Protein AF-A0A7C1UP49-F1 (afdb_monomer)

Secondary structure (DSSP, 8-st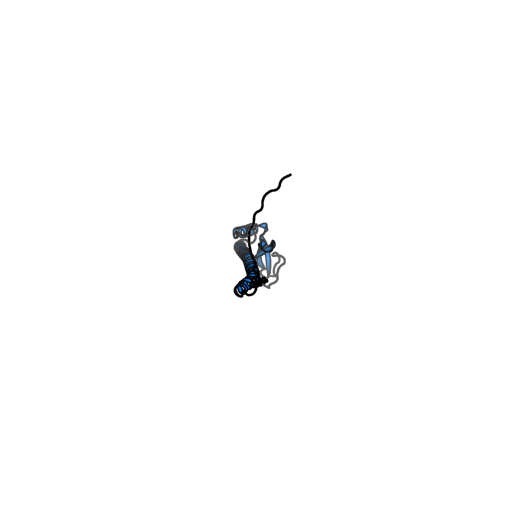ate):
---------------------PPPP--SSS-SS--GGGHHHHHHHHHHHHHHHHHHHHHHHHHHHHHHHHHHHHHHHHHHHHHH-SS-HHHHHHHHHHT--S---GGGEEEEEEEEETTSPEESSTTS-BTTBPEEEEEEEEEEEEEE-TTT--EEEEEEEEEEE--

Sequence (167 aa):
MSEFIKMRKHANTPRARGMNAMPAPLKGLFGWFSCKRGAAAIEFAIITPVMLAALAGIGDYGVTVYEKMELTSAARSGAQIALDDYTNTATIKQTVVEATNAGISTGDVTTTIFCECDDGTSLSSCSNSCGGANVKYYMTITASKVHNLIFLGTPMTLTGSTTVRVR

Structure (mmCIF, N/CA/C/O backbone):
data_AF-A0A7C1UP49-F1
#
_entry.id   AF-A0A7C1UP49-F1
#
loop_
_atom_site.group_PDB
_atom_site.id
_atom_site.type_symbol
_atom_site.label_atom_id
_atom_site.label_alt_id
_atom_site.label_comp_id
_atom_site.label_asym_id
_atom_site.label_entity_id
_atom_site.label_seq_id
_atom_site.pdbx_PDB_ins_code
_atom_site.Cartn_x
_atom_site.Cartn_y
_atom_site.Cartn_z
_atom_site.occupancy
_atom_site.B_iso_or_equiv
_atom_site.auth_seq_id
_atom_site.auth_comp_id
_atom_site.auth_asym_id
_atom_site.auth_atom_id
_atom_site.pdbx_PDB_model_num
ATOM 1 N N . MET A 1 1 ? -45.643 51.341 108.115 1.00 41.59 1 MET A N 1
ATOM 2 C CA . MET A 1 1 ? -46.549 52.319 107.483 1.00 41.59 1 MET A CA 1
ATOM 3 C C . MET A 1 1 ? -47.251 51.599 106.340 1.00 41.59 1 MET A C 1
ATOM 5 O O . MET A 1 1 ? -46.541 51.090 105.488 1.00 41.59 1 MET A O 1
ATOM 9 N N . SER A 1 2 ? -48.586 51.478 106.438 1.00 40.84 2 SER A N 1
ATOM 10 C CA . SER A 1 2 ? -49.585 51.114 105.399 1.00 40.84 2 SER A CA 1
ATOM 11 C C . SER A 1 2 ? -49.331 49.846 104.555 1.00 40.84 2 SER A C 1
ATOM 13 O O . SER A 1 2 ? -48.445 49.840 103.711 1.00 40.84 2 SER A O 1
ATOM 15 N N . GLU A 1 3 ? -50.003 48.708 104.787 1.00 45.62 3 GLU A N 1
ATOM 16 C CA . GLU A 1 3 ? -51.373 48.368 104.315 1.00 45.62 3 GLU A CA 1
ATOM 17 C C . GLU A 1 3 ? -51.649 48.828 102.872 1.00 45.62 3 GLU A C 1
ATOM 19 O O . GLU A 1 3 ? -51.698 50.032 102.641 1.00 45.62 3 GLU A O 1
ATOM 24 N N . PHE A 1 4 ? -51.874 47.900 101.925 1.00 51.03 4 PHE A N 1
ATOM 25 C CA . PHE A 1 4 ? -53.195 47.685 101.303 1.00 51.03 4 PHE A CA 1
ATOM 26 C C . PHE A 1 4 ? -53.179 46.708 100.100 1.00 51.03 4 PHE A C 1
ATOM 28 O O . PHE A 1 4 ? -52.248 46.673 99.305 1.00 51.03 4 PHE A O 1
ATOM 35 N N . ILE A 1 5 ? -54.324 46.029 99.938 1.00 59.16 5 ILE A N 1
ATOM 36 C CA . ILE A 1 5 ? -54.904 45.425 98.713 1.00 59.16 5 ILE A CA 1
ATOM 37 C C . ILE A 1 5 ? -54.873 43.886 98.587 1.00 59.16 5 ILE A C 1
ATOM 39 O O . ILE A 1 5 ? -54.084 43.239 97.908 1.00 59.16 5 ILE A O 1
ATOM 43 N N . LYS A 1 6 ? -55.914 43.348 99.225 1.00 54.97 6 LYS A N 1
ATOM 44 C CA . LYS A 1 6 ? -56.776 42.198 98.910 1.00 54.97 6 LYS A CA 1
ATOM 45 C C . LYS A 1 6 ? -57.186 42.107 97.426 1.00 54.97 6 LYS A C 1
ATOM 47 O O . LYS A 1 6 ? -57.614 43.117 96.888 1.00 54.97 6 LYS A O 1
ATOM 52 N N . MET A 1 7 ? -57.216 40.895 96.847 1.00 50.19 7 MET A N 1
ATOM 53 C CA . MET A 1 7 ? -58.213 40.385 95.861 1.00 50.19 7 MET A CA 1
ATOM 54 C C . MET A 1 7 ? -57.902 38.905 95.532 1.00 50.19 7 MET A C 1
ATOM 56 O O . MET A 1 7 ? -56.889 38.597 94.922 1.00 50.19 7 MET A O 1
ATOM 60 N N . ARG A 1 8 ? -58.619 37.941 96.134 1.00 60.78 8 ARG A N 1
ATOM 61 C CA . ARG A 1 8 ? -59.630 37.054 95.496 1.00 60.78 8 ARG A CA 1
ATOM 62 C C . ARG A 1 8 ? -59.327 36.628 94.049 1.00 60.78 8 ARG A C 1
ATOM 64 O O . ARG A 1 8 ? -59.324 37.484 93.179 1.00 60.78 8 ARG A O 1
ATOM 71 N N . LYS A 1 9 ? -59.297 35.309 93.796 1.00 56.53 9 LYS A N 1
ATOM 72 C CA . LYS A 1 9 ? -60.220 34.520 92.929 1.00 56.53 9 LYS A CA 1
ATOM 73 C C . LYS A 1 9 ? -59.826 33.026 93.034 1.00 56.53 9 LYS A C 1
ATOM 75 O O . LYS A 1 9 ? -58.655 32.699 92.930 1.00 56.53 9 LYS A O 1
ATOM 80 N N . HIS A 1 10 ? -60.713 32.187 93.580 1.00 50.22 10 HIS A N 1
ATOM 81 C CA . HIS A 1 10 ? -61.549 31.194 92.869 1.00 50.22 10 HIS A CA 1
ATOM 82 C C . HIS A 1 10 ? -60.743 30.044 92.233 1.00 50.22 10 HIS A C 1
ATOM 84 O O . HIS A 1 10 ? -59.961 30.263 91.324 1.00 50.22 10 HIS A O 1
ATOM 90 N N . ALA A 1 11 ? -60.826 28.848 92.832 1.00 54.94 11 ALA A N 1
ATOM 91 C CA . ALA A 1 11 ? -61.702 27.735 92.409 1.00 54.94 11 ALA A CA 1
ATOM 92 C C . ALA A 1 11 ? -61.018 26.916 91.299 1.00 54.94 11 ALA A C 1
ATOM 94 O O . ALA A 1 11 ? -60.746 27.431 90.229 1.00 54.94 11 ALA A O 1
ATOM 95 N N . ASN A 1 12 ? -60.531 25.711 91.564 1.00 51.94 12 ASN A N 1
ATOM 96 C CA . ASN A 1 12 ? -61.236 24.437 91.752 1.00 51.94 12 ASN A CA 1
ATOM 97 C C . ASN A 1 12 ? -60.743 23.505 90.629 1.00 51.94 12 ASN A C 1
ATOM 99 O O . ASN A 1 12 ? -60.779 23.847 89.452 1.00 51.94 12 ASN A O 1
ATOM 103 N N . THR A 1 13 ? -60.207 22.365 91.043 1.00 64.31 13 THR A N 1
ATOM 104 C CA . THR A 1 13 ? -59.611 21.288 90.237 1.00 64.31 13 THR A CA 1
ATOM 105 C C . THR A 1 13 ? -60.659 20.598 89.341 1.00 64.31 13 THR A C 1
ATOM 107 O O . THR A 1 13 ? -61.840 20.651 89.686 1.00 64.31 13 THR A O 1
ATOM 110 N N . PRO A 1 14 ? -60.281 19.883 88.258 1.00 55.88 14 PRO A N 1
ATOM 111 C CA . PRO A 1 14 ? -59.941 18.467 88.452 1.00 55.88 14 PRO A CA 1
ATOM 112 C C . PRO A 1 14 ? -58.846 17.874 87.540 1.00 55.88 14 PRO A C 1
ATOM 114 O O . PRO A 1 14 ? -58.558 18.328 86.436 1.00 55.88 14 PRO A O 1
ATOM 117 N N . ARG A 1 15 ? -58.288 16.774 88.061 1.00 60.22 15 ARG A N 1
ATOM 118 C CA . ARG A 1 15 ? -57.486 15.727 87.408 1.00 60.22 15 ARG A CA 1
ATOM 119 C C . ARG A 1 15 ? -58.179 15.111 86.187 1.00 60.22 15 ARG A C 1
ATOM 121 O O . ARG A 1 15 ? -59.321 14.685 86.309 1.00 60.22 15 ARG A O 1
ATOM 128 N N . ALA A 1 16 ? -57.406 14.889 85.126 1.00 52.12 16 ALA A N 1
ATOM 129 C CA . ALA A 1 16 ? -57.386 13.728 84.214 1.00 52.12 16 ALA A CA 1
ATOM 130 C C . ALA A 1 16 ? -56.491 14.136 83.022 1.00 52.12 16 ALA A C 1
ATOM 132 O O . ALA A 1 16 ? -56.472 15.301 82.663 1.00 52.12 16 ALA A O 1
ATOM 133 N N . ARG A 1 17 ? -55.708 13.310 82.337 1.00 56.38 17 ARG A N 1
ATOM 134 C CA . ARG A 1 17 ? -55.553 11.860 82.253 1.00 56.38 17 ARG A CA 1
ATOM 135 C C . ARG A 1 17 ? -54.191 11.664 81.578 1.00 56.38 17 ARG A C 1
ATOM 137 O O . ARG A 1 17 ? -53.870 12.410 80.656 1.00 56.38 17 ARG A O 1
ATOM 144 N N . GLY A 1 18 ? -53.401 10.691 82.023 1.00 56.53 18 GLY A N 1
ATOM 145 C CA . GLY A 1 18 ? -52.165 10.330 81.335 1.00 56.53 18 GLY A CA 1
ATOM 146 C C . GLY A 1 18 ? -52.446 9.961 79.879 1.00 56.53 18 GLY A C 1
ATOM 147 O O . GLY A 1 18 ? -53.247 9.070 79.607 1.00 56.53 18 GLY A O 1
ATOM 148 N N . MET A 1 19 ? -51.781 10.650 78.960 1.00 61.03 19 MET A N 1
ATOM 149 C CA . MET A 1 19 ? -51.615 10.226 77.577 1.00 61.03 19 MET A CA 1
ATOM 150 C C . MET A 1 19 ? -50.117 10.207 77.319 1.00 61.03 19 MET A C 1
ATOM 152 O O . MET A 1 19 ? -49.502 11.217 76.989 1.00 61.03 19 MET A O 1
ATOM 156 N N . ASN A 1 20 ? -49.531 9.035 77.549 1.00 52.75 20 ASN A N 1
ATOM 157 C CA . ASN A 1 20 ? -48.197 8.714 77.076 1.00 52.75 20 ASN A CA 1
ATOM 158 C C . ASN A 1 20 ? -48.208 8.863 75.551 1.00 52.75 20 ASN A C 1
ATOM 160 O O . ASN A 1 20 ? -48.943 8.155 74.862 1.00 52.75 20 ASN A O 1
ATOM 164 N N . ALA A 1 21 ? -47.422 9.803 75.034 1.00 57.28 21 ALA A N 1
ATOM 165 C CA . ALA A 1 21 ? -47.185 9.939 73.609 1.00 57.28 21 ALA A CA 1
ATOM 166 C C . ALA A 1 21 ? -46.388 8.715 73.129 1.00 57.28 21 ALA A C 1
ATOM 168 O O . ALA A 1 21 ? -45.206 8.571 73.433 1.00 57.28 21 ALA A O 1
ATOM 169 N N . MET A 1 22 ? -47.047 7.806 72.410 1.00 61.72 22 MET A N 1
ATOM 170 C CA . MET A 1 22 ? -46.367 6.776 71.627 1.00 61.72 22 MET A CA 1
ATOM 171 C C . MET A 1 22 ? -45.751 7.431 70.381 1.00 61.72 22 MET A C 1
ATOM 173 O O . MET A 1 22 ? -46.479 8.100 69.643 1.00 61.72 22 MET A O 1
ATOM 177 N N . PRO A 1 23 ? -44.450 7.244 70.095 1.00 59.38 23 PRO A N 1
ATOM 178 C CA . PRO A 1 23 ? -43.892 7.628 68.808 1.00 59.38 23 PRO A CA 1
ATOM 179 C C . PRO A 1 23 ? -44.412 6.672 67.725 1.00 59.38 23 PRO A C 1
ATOM 181 O O . PRO A 1 23 ? -44.304 5.450 67.845 1.00 59.38 23 PRO A O 1
ATOM 184 N N . ALA A 1 24 ? -44.992 7.228 66.662 1.00 63.12 24 ALA A N 1
ATOM 185 C CA . ALA A 1 24 ? -45.349 6.469 65.469 1.00 63.12 24 ALA A CA 1
ATOM 186 C C . ALA A 1 24 ? -44.079 5.885 64.813 1.00 63.12 24 ALA A C 1
ATOM 188 O O . ALA A 1 24 ? -43.046 6.561 64.774 1.00 63.12 24 ALA A O 1
ATOM 189 N N . PRO A 1 25 ? -44.116 4.649 64.284 1.00 56.78 25 PRO A N 1
ATOM 190 C CA . PRO A 1 25 ? -42.940 4.033 63.697 1.00 56.78 25 PRO A CA 1
ATOM 191 C C . PRO A 1 25 ? -42.624 4.665 62.338 1.00 56.78 25 PRO A C 1
ATOM 193 O O . PRO A 1 25 ? -43.470 4.719 61.445 1.00 56.78 25 PRO A O 1
ATOM 196 N N . LEU A 1 26 ? -41.363 5.073 62.178 1.00 59.84 26 LEU A N 1
ATOM 197 C CA . LEU A 1 26 ? -40.670 5.356 60.918 1.00 59.84 26 LEU A CA 1
ATOM 198 C C . LEU A 1 26 ? -40.703 4.121 59.996 1.00 59.84 26 LEU A C 1
ATOM 200 O O . LEU A 1 26 ? -39.715 3.413 59.823 1.00 59.84 26 LEU A O 1
ATOM 204 N N . LYS A 1 27 ? -41.852 3.835 59.386 1.00 55.72 27 LYS A N 1
ATOM 205 C CA . LYS A 1 27 ? -41.967 2.909 58.256 1.00 55.72 27 LYS A CA 1
ATOM 206 C C . LYS A 1 27 ? -42.110 3.728 56.984 1.00 55.72 27 LYS A C 1
ATOM 208 O O . LYS A 1 27 ? -43.212 3.973 56.513 1.00 55.72 27 LYS A O 1
ATOM 213 N N . GLY A 1 28 ? -40.981 4.172 56.445 1.00 53.41 28 GLY A N 1
ATOM 214 C CA . GLY A 1 28 ? -40.986 4.902 55.177 1.00 53.41 28 GLY A CA 1
ATOM 215 C C . GLY A 1 28 ? -39.645 5.051 54.471 1.00 53.41 28 GLY A C 1
ATOM 216 O O . GLY A 1 28 ? -39.637 5.524 53.344 1.00 53.41 28 GLY A O 1
ATOM 217 N N . LEU A 1 29 ? -38.521 4.641 55.072 1.00 56.34 29 LEU A N 1
ATOM 218 C CA . LEU A 1 29 ? -37.198 4.922 54.496 1.00 56.34 29 LEU A CA 1
ATOM 219 C C . LEU A 1 29 ? -36.523 3.734 53.789 1.00 56.34 29 LEU A C 1
ATOM 221 O O . LEU A 1 29 ? -35.452 3.901 53.225 1.00 56.34 29 LEU A O 1
ATOM 225 N N . PHE A 1 30 ? -37.132 2.542 53.780 1.00 51.28 30 PHE A N 1
ATOM 226 C CA . PHE A 1 30 ? -36.508 1.328 53.219 1.00 51.28 30 PHE A CA 1
ATOM 227 C C . PHE A 1 30 ? -37.321 0.657 52.098 1.00 51.28 30 PHE A C 1
ATOM 229 O O . PHE A 1 30 ? -37.141 -0.519 51.795 1.00 51.28 30 PHE A O 1
ATOM 236 N N . GLY A 1 31 ? -38.224 1.408 51.460 1.00 51.78 31 GLY A N 1
ATOM 237 C CA . GLY A 1 31 ? -39.026 0.946 50.319 1.00 51.78 31 GLY A CA 1
ATOM 238 C C . GLY A 1 31 ? -38.373 1.146 48.946 1.00 51.78 31 GLY A C 1
ATOM 239 O O . GLY A 1 31 ? -39.043 0.963 47.936 1.00 51.78 31 GLY A O 1
ATOM 240 N N . TRP A 1 32 ? -37.098 1.547 48.876 1.00 50.75 32 TRP A N 1
ATOM 241 C CA . TRP A 1 32 ? -36.430 1.878 47.607 1.00 50.75 32 TRP A CA 1
ATOM 242 C C . TRP A 1 32 ? -35.771 0.695 46.886 1.00 50.75 32 TRP A C 1
ATOM 244 O O . TRP A 1 32 ? -35.433 0.820 45.714 1.00 50.75 32 TRP A O 1
ATOM 254 N N . PHE A 1 33 ? -35.649 -0.473 47.522 1.00 55.34 33 PHE A N 1
ATOM 255 C CA . PHE A 1 33 ? -34.904 -1.603 46.945 1.00 55.34 33 PHE A CA 1
ATOM 256 C C . PHE A 1 33 ? -35.752 -2.702 46.280 1.00 55.34 33 PHE A C 1
ATOM 258 O O . PHE A 1 33 ? -35.193 -3.695 45.831 1.00 55.34 33 PHE A O 1
ATOM 265 N N . SER A 1 34 ? -37.078 -2.545 46.151 1.00 59.47 34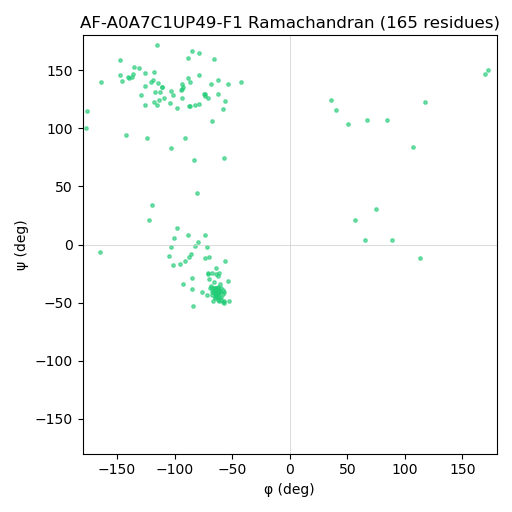 SER A N 1
ATOM 266 C CA . SER A 1 34 ? -37.942 -3.569 45.518 1.00 59.47 34 SER A CA 1
ATOM 267 C C . SER A 1 34 ? -38.700 -3.072 44.280 1.00 59.47 34 SER A C 1
ATOM 269 O O . SER A 1 34 ? -39.822 -3.486 43.988 1.00 59.47 34 SER A O 1
ATOM 271 N N . CYS A 1 35 ? -38.087 -2.175 43.507 1.00 58.22 35 CYS A N 1
ATOM 272 C CA . CYS A 1 35 ? -38.601 -1.792 42.194 1.00 58.22 35 CYS A CA 1
ATOM 273 C C . CYS A 1 35 ? -37.993 -2.689 41.104 1.00 58.22 35 CYS A C 1
ATOM 275 O O . CYS A 1 35 ? -36.977 -2.350 40.504 1.00 58.22 35 CYS A O 1
ATOM 277 N N . LYS A 1 36 ? -38.667 -3.800 40.760 1.00 63.44 36 LYS A N 1
ATOM 278 C CA . LYS A 1 36 ? -38.331 -4.647 39.585 1.00 63.44 36 LYS A CA 1
ATOM 279 C C . LYS A 1 36 ? -38.317 -3.882 38.249 1.00 63.44 36 LYS A C 1
ATOM 281 O O . LYS A 1 36 ? -37.796 -4.375 37.257 1.00 63.44 36 LYS A O 1
ATOM 286 N N . ARG A 1 37 ? -38.873 -2.667 38.226 1.00 67.75 37 ARG A N 1
ATOM 287 C CA . ARG A 1 37 ? -38.949 -1.777 37.057 1.00 67.75 37 ARG A CA 1
ATOM 288 C C . ARG A 1 37 ? -37.591 -1.194 36.622 1.00 67.75 37 ARG A C 1
ATOM 290 O O . ARG A 1 37 ? -37.531 -0.621 35.545 1.00 67.75 37 ARG A O 1
ATOM 297 N N . GLY A 1 38 ? -36.525 -1.346 37.418 1.00 73.06 38 GLY A N 1
ATOM 298 C CA . GLY A 1 38 ? -35.178 -0.844 37.093 1.00 73.06 38 GLY A CA 1
ATOM 299 C C . GLY A 1 38 ? -34.158 -1.900 36.653 1.00 73.06 38 GLY A C 1
ATOM 300 O O . GLY A 1 38 ? -33.086 -1.532 36.188 1.00 73.06 38 GLY A O 1
ATOM 301 N N . ALA A 1 39 ? -34.466 -3.198 36.771 1.00 82.69 39 ALA A N 1
ATOM 302 C CA . ALA A 1 39 ? -33.502 -4.266 36.477 1.00 82.69 39 ALA A CA 1
ATOM 303 C C . ALA A 1 39 ? -33.064 -4.268 35.002 1.00 82.69 39 ALA A C 1
ATOM 305 O O . ALA A 1 39 ? -31.871 -4.273 34.720 1.00 82.69 39 ALA A O 1
ATOM 306 N N . ALA A 1 40 ? -34.016 -4.124 34.073 1.00 84.88 40 ALA A N 1
ATOM 307 C CA . ALA A 1 40 ? -33.723 -4.028 32.641 1.00 84.88 40 ALA A CA 1
ATOM 308 C C . ALA A 1 40 ? -32.842 -2.812 32.290 1.00 84.88 40 ALA A C 1
ATOM 310 O O . ALA A 1 40 ? -31.993 -2.892 31.406 1.00 84.88 40 ALA A O 1
ATOM 311 N N . ALA A 1 41 ? -33.002 -1.689 33.001 1.00 87.69 41 ALA A N 1
ATOM 312 C CA . ALA A 1 41 ? -32.158 -0.511 32.802 1.00 87.69 41 ALA A CA 1
ATOM 313 C C . ALA A 1 41 ? -30.712 -0.759 33.269 1.00 87.69 41 ALA A C 1
ATOM 315 O O . ALA A 1 41 ? -29.775 -0.281 32.636 1.00 87.69 41 ALA A O 1
ATOM 316 N N . ILE A 1 42 ? -30.526 -1.535 34.341 1.00 88.69 42 ILE A N 1
ATOM 317 C CA . ILE A 1 42 ? -29.205 -1.910 34.866 1.00 88.69 42 ILE A CA 1
ATOM 318 C C . ILE A 1 42 ? -28.520 -2.924 33.942 1.00 88.69 42 ILE A C 1
ATOM 320 O O . ILE A 1 42 ? -27.342 -2.770 33.633 1.00 88.69 42 ILE A O 1
ATOM 324 N N . GLU A 1 43 ? -29.253 -3.926 33.456 1.00 90.25 43 GLU A N 1
ATOM 325 C CA . GLU A 1 43 ? -28.739 -4.900 32.484 1.00 90.25 43 GLU A CA 1
ATOM 326 C C . GLU A 1 43 ? -28.283 -4.202 31.195 1.00 90.25 43 GLU A C 1
ATOM 328 O O . GLU A 1 43 ? -27.172 -4.431 30.713 1.00 90.25 43 GLU A O 1
ATOM 333 N N . PHE A 1 44 ? -29.089 -3.265 30.685 1.00 92.69 44 PHE A N 1
ATOM 334 C CA . PHE A 1 44 ? -28.719 -2.459 29.525 1.00 92.69 44 PHE A CA 1
ATOM 335 C C . PHE A 1 44 ? -27.508 -1.559 29.802 1.00 92.69 44 PHE A C 1
ATOM 337 O O . PHE A 1 44 ? -26.630 -1.447 28.946 1.00 92.69 44 PHE A O 1
ATOM 344 N N . ALA A 1 45 ? -27.404 -0.962 30.993 1.00 92.56 45 ALA A N 1
ATOM 345 C CA . ALA A 1 45 ? -26.270 -0.116 31.365 1.00 92.56 45 ALA A CA 1
ATOM 346 C C . ALA A 1 45 ? -24.929 -0.871 31.376 1.00 92.56 45 ALA A C 1
ATOM 348 O O . ALA A 1 45 ? -23.892 -0.258 31.136 1.00 92.56 45 ALA A O 1
ATOM 349 N N . ILE A 1 46 ? -24.942 -2.187 31.612 1.00 93.38 46 ILE A N 1
ATOM 350 C CA . ILE A 1 46 ? -23.735 -3.027 31.583 1.00 93.38 46 ILE A CA 1
ATOM 351 C C . ILE A 1 46 ? -23.408 -3.492 30.155 1.00 93.38 46 ILE A C 1
ATOM 353 O O . ILE A 1 46 ? -22.241 -3.513 29.771 1.00 93.38 46 ILE A O 1
ATOM 357 N N . ILE A 1 47 ? -24.415 -3.829 29.342 1.00 96.25 47 ILE A N 1
ATOM 358 C CA . ILE A 1 47 ? -24.207 -4.337 27.972 1.00 96.25 47 ILE A CA 1
ATOM 359 C C . ILE A 1 47 ? -23.829 -3.211 26.997 1.00 96.25 47 ILE A C 1
ATOM 361 O O . ILE A 1 47 ? -22.942 -3.375 26.157 1.00 96.25 47 ILE A O 1
ATOM 365 N N . THR A 1 48 ? -24.473 -2.049 27.120 1.00 95.75 48 THR A N 1
ATOM 366 C CA . THR A 1 48 ? -24.277 -0.890 26.234 1.00 95.75 48 THR A CA 1
ATOM 367 C C . THR A 1 48 ? -22.817 -0.454 26.080 1.00 95.75 48 THR A C 1
ATOM 369 O O . THR A 1 48 ? -22.393 -0.296 24.936 1.00 95.75 48 THR A O 1
ATOM 372 N N . PRO A 1 49 ? -22.007 -0.272 27.145 1.00 92.62 49 PRO A N 1
ATOM 373 C CA . PRO A 1 49 ? -20.617 0.159 26.982 1.00 92.62 49 PRO A CA 1
ATOM 374 C C . PRO A 1 49 ? -19.776 -0.848 26.188 1.00 92.62 49 PRO A C 1
ATOM 376 O O . PRO A 1 49 ? -18.955 -0.436 25.372 1.00 92.62 49 PRO A O 1
ATOM 379 N N . VAL A 1 50 ? -20.014 -2.154 26.355 1.00 94.44 50 VAL A N 1
ATOM 380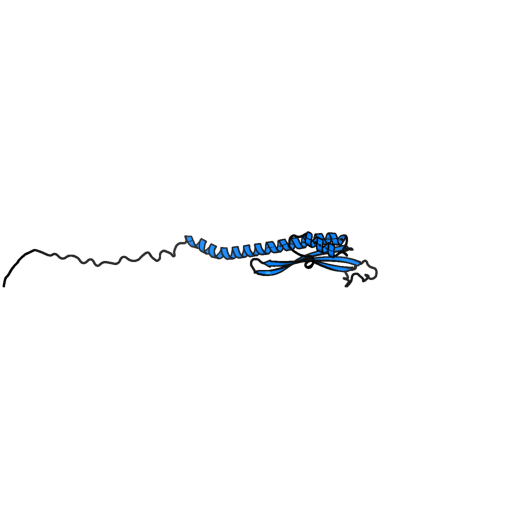 C CA . VAL A 1 50 ? -19.318 -3.197 25.582 1.00 94.44 50 VAL A CA 1
ATOM 381 C C . VAL A 1 50 ? -19.732 -3.143 24.111 1.00 94.44 50 VAL A C 1
ATOM 383 O O . VAL A 1 50 ? -18.886 -3.202 23.221 1.00 94.44 50 VAL A O 1
ATOM 386 N N . MET A 1 51 ? -21.028 -2.977 23.845 1.00 95.25 51 MET A N 1
ATOM 387 C CA . MET A 1 51 ? -21.556 -2.888 22.485 1.00 95.25 51 MET A CA 1
ATOM 388 C C . MET A 1 51 ? -21.074 -1.622 21.759 1.00 95.25 51 MET A C 1
ATOM 390 O O . MET A 1 51 ? -20.690 -1.694 20.594 1.00 95.25 51 MET A O 1
ATOM 394 N N . LEU A 1 52 ? -21.018 -0.478 22.448 1.00 93.38 52 LEU A N 1
ATOM 395 C CA . LEU A 1 52 ? -20.465 0.766 21.905 1.00 93.38 52 LEU A CA 1
ATOM 396 C C . LEU A 1 52 ? -18.965 0.649 21.623 1.00 93.38 52 LEU A C 1
ATOM 398 O O . LEU A 1 52 ? -18.523 1.080 20.562 1.00 93.38 52 LEU A O 1
ATOM 402 N N . ALA A 1 53 ? -18.193 0.031 22.523 1.00 90.81 53 ALA A N 1
ATOM 403 C CA . ALA A 1 53 ? -16.770 -0.218 22.299 1.00 90.81 53 ALA A CA 1
ATOM 404 C C . ALA A 1 53 ? -16.531 -1.125 21.078 1.00 90.81 53 ALA A C 1
ATOM 406 O O . ALA A 1 53 ? -15.634 -0.864 20.278 1.00 90.81 53 ALA A O 1
ATOM 407 N N . ALA A 1 54 ? -17.366 -2.151 20.886 1.00 92.06 54 ALA A N 1
ATOM 408 C CA . ALA A 1 54 ? -17.294 -3.016 19.711 1.00 92.06 54 ALA A CA 1
ATOM 409 C C . ALA A 1 54 ? -17.613 -2.258 18.409 1.00 92.06 54 ALA A C 1
ATOM 411 O O . ALA A 1 54 ? -16.871 -2.373 17.436 1.00 92.06 54 ALA A O 1
ATOM 412 N N . LEU A 1 55 ? -18.678 -1.447 18.389 1.00 92.88 55 LEU A N 1
ATOM 413 C CA . LEU A 1 55 ? -19.044 -0.637 17.219 1.00 92.88 55 LEU A CA 1
ATOM 414 C C . LEU A 1 55 ? -17.977 0.409 16.881 1.00 92.88 55 LEU A C 1
ATOM 416 O O . LEU A 1 55 ? -17.656 0.593 15.709 1.00 92.88 55 LEU A O 1
ATOM 420 N N . ALA A 1 56 ? -17.401 1.049 17.898 1.00 90.75 56 ALA A N 1
ATOM 421 C CA . ALA A 1 56 ? -16.271 1.957 17.756 1.00 90.75 56 ALA A CA 1
ATOM 422 C C . ALA A 1 56 ? -15.069 1.275 17.084 1.00 90.75 56 ALA A C 1
ATOM 424 O O . ALA A 1 56 ? -14.539 1.795 16.103 1.00 90.75 56 ALA A O 1
ATOM 425 N N .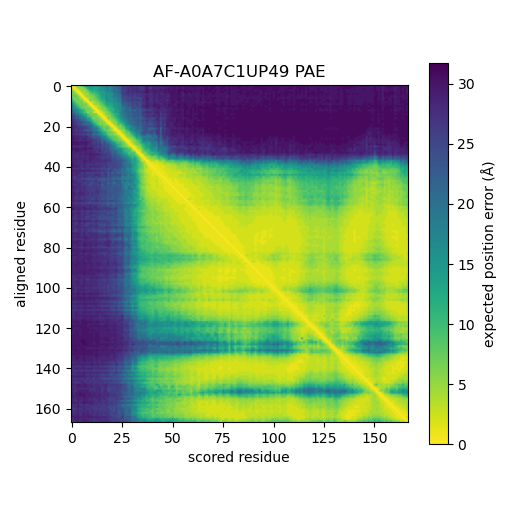 GLY A 1 57 ? -14.689 0.081 17.554 1.00 89.38 57 GLY A N 1
ATOM 426 C CA . GLY A 1 57 ? -13.592 -0.690 16.966 1.00 89.38 57 GLY A CA 1
ATOM 427 C C . GLY A 1 57 ? -13.860 -1.113 15.519 1.00 89.38 57 GLY A C 1
ATOM 428 O O . GLY A 1 57 ? -12.974 -1.014 14.674 1.00 89.38 57 GLY A O 1
ATOM 429 N N . ILE A 1 58 ? -15.091 -1.532 15.206 1.00 91.69 58 ILE A N 1
ATOM 430 C CA . ILE A 1 58 ? -15.488 -1.883 13.832 1.00 91.69 58 ILE A CA 1
ATOM 431 C C . ILE A 1 58 ? -15.452 -0.652 12.921 1.00 91.69 58 ILE A C 1
ATOM 433 O O . ILE A 1 58 ? -14.992 -0.759 11.787 1.00 91.69 58 ILE A O 1
ATOM 437 N N . GLY A 1 59 ? -15.919 0.504 13.397 1.00 91.38 59 GLY A N 1
ATOM 438 C CA . GLY A 1 59 ? -15.894 1.751 12.634 1.00 91.38 59 GLY A CA 1
ATOM 439 C C . GLY A 1 59 ? -14.472 2.192 12.289 1.00 91.38 59 GLY A C 1
ATOM 440 O O . GLY A 1 59 ? -14.188 2.463 11.123 1.00 91.38 59 GLY A O 1
ATOM 441 N N . ASP A 1 60 ? -13.577 2.188 13.280 1.00 89.81 60 ASP A N 1
ATOM 442 C CA . ASP A 1 60 ? -12.158 2.526 13.102 1.00 89.81 60 ASP A CA 1
ATOM 443 C C . ASP A 1 60 ? -11.499 1.567 12.096 1.00 89.81 60 ASP A C 1
ATOM 445 O O . ASP A 1 60 ? -10.903 1.983 11.102 1.00 89.81 60 ASP A O 1
ATOM 449 N N . TYR A 1 61 ? -11.727 0.258 12.259 1.00 89.62 61 TYR A N 1
ATOM 450 C CA . TYR A 1 61 ? -11.216 -0.740 11.321 1.00 89.62 61 TYR A CA 1
ATOM 451 C C . TYR A 1 61 ? -11.810 -0.593 9.911 1.00 89.62 61 TYR A C 1
ATOM 453 O O . TYR A 1 61 ? -11.096 -0.745 8.920 1.00 89.62 61 TYR A O 1
ATOM 461 N N . GLY A 1 62 ? -13.091 -0.246 9.787 1.00 91.50 62 GLY A N 1
ATOM 462 C CA . GLY A 1 62 ? -13.749 -0.034 8.498 1.00 91.50 62 GLY A CA 1
ATOM 463 C C . GLY A 1 62 ? -13.067 1.049 7.660 1.00 91.50 62 GLY A C 1
AT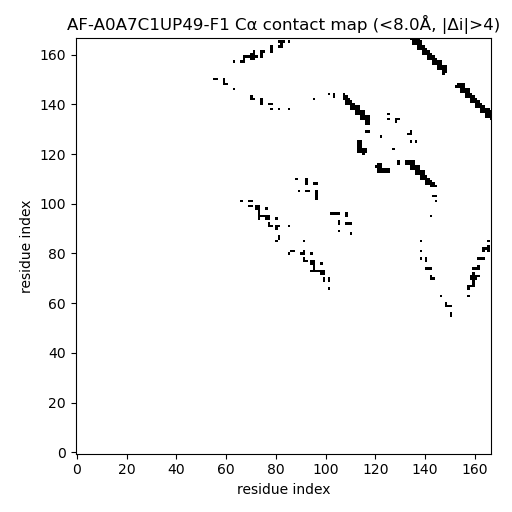OM 464 O O . GLY A 1 62 ? -12.826 0.837 6.470 1.00 91.50 62 GLY A O 1
ATOM 465 N N . VAL A 1 63 ? -12.678 2.165 8.287 1.00 90.44 63 VAL A N 1
ATOM 466 C CA . VAL A 1 63 ? -11.921 3.235 7.618 1.00 90.44 63 VAL A CA 1
ATOM 467 C C . VAL A 1 63 ? -10.551 2.728 7.165 1.00 90.44 63 VAL A C 1
ATOM 469 O O . VAL A 1 63 ? -10.169 2.951 6.017 1.00 90.44 63 VAL A O 1
ATOM 472 N N . THR A 1 64 ? -9.836 1.971 8.006 1.00 91.00 64 THR A N 1
ATOM 473 C CA . THR A 1 64 ? -8.522 1.420 7.621 1.00 91.00 64 THR A CA 1
ATOM 474 C C . THR A 1 64 ? -8.608 0.485 6.411 1.00 91.00 64 THR A C 1
ATOM 476 O O . THR A 1 64 ? -7.770 0.538 5.509 1.00 91.00 64 THR A O 1
ATOM 479 N N . VAL A 1 65 ? -9.637 -0.364 6.350 1.00 92.31 65 VAL A N 1
ATOM 480 C CA . VAL A 1 65 ? -9.843 -1.277 5.219 1.00 92.31 65 VAL A CA 1
ATOM 481 C C . VAL A 1 65 ? -10.188 -0.497 3.956 1.00 92.31 65 VAL A C 1
ATOM 483 O O . VAL A 1 65 ? -9.651 -0.813 2.895 1.00 92.31 65 VAL A O 1
ATOM 486 N N . TYR A 1 66 ? -11.022 0.539 4.065 1.00 93.38 66 TYR A N 1
ATOM 487 C CA . TYR A 1 66 ? -11.350 1.412 2.941 1.00 93.38 66 TYR A CA 1
ATOM 488 C C . TYR A 1 66 ? -10.094 2.064 2.343 1.00 93.38 66 TYR A C 1
ATOM 490 O O . TYR A 1 66 ? -9.849 1.933 1.144 1.00 93.38 66 TYR A O 1
ATOM 498 N N . GLU A 1 67 ? -9.239 2.664 3.177 1.00 92.62 67 GLU A N 1
ATOM 499 C CA . GLU A 1 67 ? -7.978 3.258 2.712 1.00 92.62 67 GLU A CA 1
ATOM 500 C C . GLU A 1 67 ? -7.053 2.212 2.072 1.00 92.62 67 GLU A C 1
ATOM 502 O O . GLU A 1 67 ? -6.426 2.464 1.044 1.00 92.62 67 GLU A O 1
ATOM 507 N N . LYS A 1 68 ? -6.992 0.995 2.626 1.00 93.38 68 LYS A N 1
ATOM 508 C CA . LYS A 1 68 ? -6.202 -0.096 2.040 1.00 93.38 68 LYS A CA 1
ATOM 509 C C . LYS A 1 68 ? -6.708 -0.503 0.652 1.00 93.38 68 LYS A C 1
ATOM 511 O O . LYS A 1 68 ? -5.903 -0.789 -0.243 1.00 93.38 68 LYS A O 1
ATOM 516 N N . MET A 1 69 ? -8.025 -0.556 0.460 1.00 94.56 69 MET A N 1
ATOM 517 C CA . MET A 1 69 ? -8.625 -0.838 -0.847 1.00 94.56 69 MET A CA 1
ATOM 518 C C . MET A 1 69 ? -8.287 0.263 -1.850 1.00 94.56 69 MET A C 1
ATOM 520 O O . MET A 1 69 ? -7.936 -0.043 -2.990 1.00 94.56 69 MET A O 1
ATOM 524 N N . GLU A 1 70 ? -8.313 1.519 -1.411 1.00 95.00 70 GLU A N 1
ATOM 525 C CA . GLU A 1 70 ? -7.939 2.672 -2.221 1.00 95.00 70 GLU A CA 1
ATOM 526 C C . GLU A 1 70 ? -6.471 2.607 -2.673 1.00 95.00 70 GLU A C 1
ATOM 528 O O . GLU A 1 70 ? -6.199 2.672 -3.872 1.00 95.00 70 GLU A O 1
ATOM 533 N N . LEU A 1 71 ? -5.536 2.342 -1.751 1.00 95.81 71 LEU A N 1
ATOM 534 C CA . LEU A 1 71 ? -4.114 2.146 -2.069 1.00 95.81 71 LEU A CA 1
ATOM 535 C C . LEU A 1 71 ? -3.901 1.009 -3.075 1.00 95.81 71 LEU A C 1
ATOM 537 O O . LEU A 1 71 ? -3.091 1.116 -3.993 1.00 95.81 71 LEU A O 1
ATOM 541 N N . THR A 1 72 ? -4.645 -0.089 -2.927 1.00 96.06 72 THR A N 1
ATOM 542 C CA . THR A 1 72 ? -4.558 -1.234 -3.847 1.00 96.06 72 THR A CA 1
ATOM 543 C C . THR A 1 72 ? -5.123 -0.888 -5.229 1.00 96.06 72 THR A C 1
ATOM 545 O O . THR A 1 72 ? -4.593 -1.328 -6.249 1.00 96.06 72 THR A O 1
ATOM 548 N N . SER A 1 73 ? -6.196 -0.096 -5.285 1.00 96.44 73 SER A N 1
ATOM 549 C CA . SER A 1 73 ? -6.760 0.409 -6.540 1.00 96.44 73 SER A CA 1
ATOM 550 C C . SER A 1 73 ? -5.780 1.343 -7.251 1.00 96.44 73 SER A C 1
ATOM 552 O O . SER A 1 73 ? -5.523 1.176 -8.440 1.00 96.44 73 SER A O 1
ATOM 554 N N . ALA A 1 74 ? -5.156 2.259 -6.515 1.00 96.19 74 ALA A N 1
ATOM 555 C CA . ALA A 1 74 ? -4.140 3.158 -7.046 1.00 96.19 74 ALA A CA 1
ATOM 556 C C . ALA A 1 74 ? -2.904 2.411 -7.561 1.00 96.19 74 ALA A C 1
ATOM 558 O O . ALA A 1 74 ? -2.418 2.689 -8.658 1.00 96.19 74 ALA A O 1
ATOM 559 N N . ALA A 1 75 ? -2.445 1.393 -6.826 1.00 96.25 75 ALA A N 1
ATOM 560 C CA . ALA A 1 75 ? -1.366 0.522 -7.276 1.00 96.25 75 ALA A CA 1
ATOM 561 C C . ALA A 1 75 ? -1.714 -0.167 -8.611 1.00 96.25 75 ALA A C 1
ATOM 563 O O . ALA A 1 75 ? -0.858 -0.252 -9.492 1.00 96.25 75 ALA A O 1
ATOM 564 N N . ARG A 1 76 ? -2.973 -0.599 -8.813 1.00 95.88 76 ARG A N 1
ATOM 565 C CA . ARG A 1 76 ? -3.439 -1.154 -10.102 1.00 95.88 76 ARG A CA 1
ATOM 566 C C . ARG A 1 76 ? -3.418 -0.138 -11.238 1.00 95.88 76 ARG A C 1
ATOM 568 O O . ARG A 1 76 ? -3.082 -0.519 -12.355 1.00 95.88 76 ARG A O 1
ATOM 575 N N . SER A 1 77 ? -3.754 1.123 -10.985 1.00 95.69 77 SER A N 1
ATOM 576 C CA . SER A 1 77 ? -3.608 2.182 -11.992 1.00 95.69 77 SER A CA 1
ATOM 577 C C . SER A 1 77 ? -2.139 2.366 -12.385 1.00 95.69 77 SER A C 1
ATOM 579 O O . SER A 1 77 ? -1.821 2.403 -13.569 1.00 95.69 77 SER A O 1
ATOM 581 N N . GLY A 1 78 ? -1.223 2.354 -11.410 1.00 94.81 78 GLY A N 1
ATOM 582 C CA . GLY A 1 78 ? 0.218 2.337 -11.680 1.00 94.81 78 GLY A CA 1
ATOM 583 C C . GLY A 1 78 ? 0.668 1.112 -12.481 1.00 94.81 78 GLY A C 1
ATOM 584 O O . GLY A 1 78 ? 1.504 1.229 -13.372 1.00 94.81 78 GLY A O 1
ATOM 585 N N . ALA A 1 79 ? 0.084 -0.061 -12.218 1.00 95.44 79 ALA A N 1
ATOM 586 C CA . ALA A 1 79 ? 0.400 -1.286 -12.952 1.00 95.44 79 ALA A CA 1
ATOM 587 C C . ALA A 1 79 ? -0.010 -1.216 -14.426 1.00 95.44 79 ALA A C 1
ATOM 589 O O . ALA A 1 79 ? 0.676 -1.789 -15.264 1.00 95.44 79 ALA A O 1
ATOM 590 N N . GLN A 1 80 ? -1.087 -0.498 -14.756 1.00 95.06 80 GLN A N 1
ATOM 591 C CA . GLN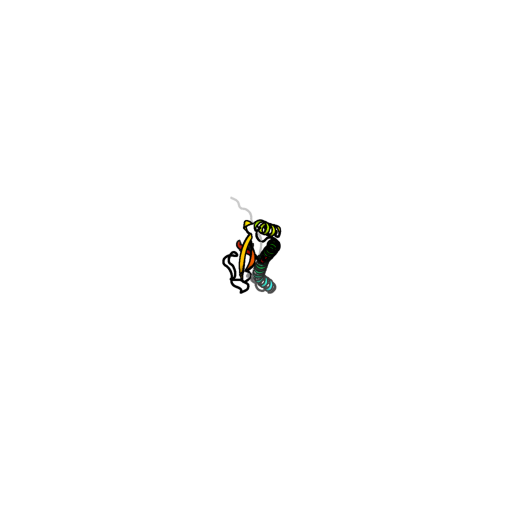 A 1 80 ? -1.473 -0.271 -16.152 1.00 95.06 80 GLN A CA 1
ATOM 592 C C . GLN A 1 80 ? -0.429 0.566 -16.894 1.00 95.06 80 GLN A C 1
ATOM 594 O O . GLN A 1 80 ? -0.085 0.236 -18.022 1.00 95.06 80 GLN A O 1
ATOM 599 N N . ILE A 1 81 ? 0.130 1.590 -16.246 1.00 95.44 81 ILE A N 1
ATOM 600 C CA . ILE A 1 81 ? 1.234 2.374 -16.816 1.00 95.44 81 ILE A CA 1
ATOM 601 C C . ILE A 1 81 ? 2.510 1.535 -16.919 1.00 95.44 81 ILE A C 1
ATOM 603 O O . ILE A 1 81 ? 3.227 1.622 -17.908 1.00 95.44 81 ILE A O 1
ATOM 607 N N . ALA A 1 82 ? 2.765 0.662 -15.942 1.00 94.12 82 ALA A N 1
ATOM 608 C CA . ALA A 1 82 ? 3.908 -0.244 -15.983 1.00 94.12 82 ALA A CA 1
ATOM 609 C C . ALA A 1 82 ? 3.843 -1.255 -17.141 1.00 94.12 82 ALA A C 1
ATOM 611 O O . ALA A 1 82 ? 4.883 -1.739 -17.575 1.00 94.12 82 ALA A O 1
ATOM 612 N N . LEU A 1 83 ? 2.651 -1.592 -17.645 1.00 94.38 83 LEU A N 1
ATOM 613 C CA . LEU A 1 83 ? 2.511 -2.430 -18.841 1.00 94.38 83 LEU A CA 1
ATOM 614 C C . LEU A 1 83 ? 2.952 -1.710 -20.122 1.00 94.38 83 LEU A C 1
ATOM 616 O O . LEU A 1 83 ? 3.393 -2.376 -21.054 1.00 94.38 83 LEU A O 1
ATOM 620 N N . ASP A 1 84 ? 2.822 -0.384 -20.164 1.00 94.00 84 ASP A N 1
ATOM 621 C CA . ASP A 1 84 ? 3.243 0.445 -21.295 1.00 94.00 84 ASP A CA 1
ATOM 622 C C . ASP A 1 84 ? 4.743 0.770 -21.207 1.00 94.00 84 ASP A C 1
ATOM 624 O O . ASP A 1 84 ? 5.511 0.458 -22.117 1.00 94.00 84 ASP A O 1
ATOM 628 N N . ASP A 1 85 ? 5.187 1.302 -20.062 1.00 92.81 85 ASP A N 1
ATOM 629 C CA . ASP A 1 85 ? 6.595 1.597 -19.783 1.00 92.81 85 ASP A CA 1
ATOM 630 C C . ASP A 1 85 ? 6.963 1.294 -18.323 1.00 92.81 85 ASP A C 1
ATOM 632 O O . ASP A 1 85 ? 6.846 2.124 -17.417 1.00 92.81 85 ASP A O 1
ATOM 636 N N . TYR A 1 86 ? 7.482 0.087 -18.098 1.00 90.81 86 TYR A N 1
ATOM 637 C CA . TYR A 1 86 ? 7.961 -0.353 -16.787 1.00 90.81 86 TYR A CA 1
ATOM 638 C C . TYR A 1 86 ? 9.296 0.289 -16.369 1.00 90.81 86 TYR A C 1
ATOM 640 O O . TYR A 1 86 ? 9.716 0.137 -15.221 1.00 90.81 86 TYR A O 1
ATOM 648 N N . THR A 1 87 ? 10.014 0.968 -17.267 1.00 90.56 87 THR A N 1
ATOM 649 C CA . THR A 1 87 ? 11.316 1.572 -16.936 1.00 90.56 87 THR A CA 1
ATOM 650 C C . THR A 1 87 ? 11.155 2.955 -16.311 1.00 90.56 87 THR A C 1
ATOM 652 O O . THR A 1 87 ? 11.947 3.350 -15.447 1.00 90.56 87 THR A O 1
ATOM 655 N N . ASN A 1 88 ? 10.080 3.663 -16.660 1.00 93.62 88 ASN A N 1
ATOM 656 C CA . ASN A 1 88 ? 9.764 4.979 -16.127 1.00 93.62 88 ASN A CA 1
ATOM 657 C C . ASN A 1 88 ? 9.037 4.906 -14.772 1.00 93.62 88 ASN A C 1
ATOM 659 O O . ASN A 1 88 ? 7.849 5.201 -14.621 1.00 93.62 88 ASN A O 1
ATOM 663 N N . THR A 1 89 ? 9.796 4.544 -13.737 1.00 93.44 89 THR A N 1
ATOM 664 C CA . THR A 1 89 ? 9.286 4.447 -12.358 1.00 93.44 89 THR A CA 1
ATOM 665 C C . THR A 1 89 ? 8.766 5.775 -11.798 1.00 93.44 89 THR A C 1
ATOM 667 O O . THR A 1 89 ? 7.905 5.759 -10.921 1.00 93.44 89 THR A O 1
ATOM 670 N N . ALA A 1 90 ? 9.235 6.921 -12.301 1.00 95.06 90 ALA A N 1
ATOM 671 C CA . ALA A 1 90 ? 8.752 8.233 -11.876 1.00 95.06 90 ALA A CA 1
ATOM 672 C C . ALA A 1 90 ? 7.291 8.451 -12.293 1.00 95.06 90 ALA A C 1
ATOM 674 O O . ALA A 1 90 ? 6.463 8.794 -11.449 1.00 95.06 90 ALA A O 1
ATOM 675 N N . THR A 1 91 ? 6.959 8.178 -13.559 1.00 95.31 91 THR A N 1
ATOM 676 C CA . THR A 1 91 ? 5.582 8.278 -14.058 1.00 95.31 91 THR A CA 1
ATOM 677 C C . THR A 1 91 ? 4.668 7.271 -13.364 1.00 95.31 91 THR A C 1
ATOM 679 O O . THR A 1 91 ? 3.592 7.654 -12.919 1.00 95.31 91 THR A O 1
ATOM 682 N N . ILE A 1 92 ? 5.118 6.026 -13.162 1.00 95.12 92 ILE A N 1
ATOM 683 C CA . ILE A 1 92 ? 4.337 5.009 -12.434 1.00 95.12 92 ILE A CA 1
ATOM 684 C C . ILE A 1 92 ? 3.978 5.504 -11.028 1.00 95.12 92 ILE A C 1
ATOM 686 O 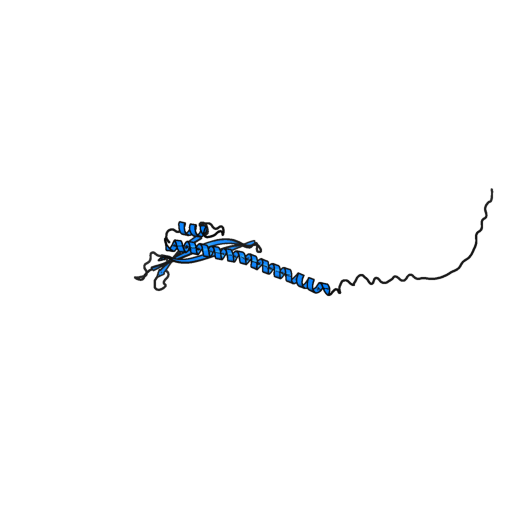O . ILE A 1 92 ? 2.812 5.472 -10.636 1.00 95.12 92 ILE A O 1
ATOM 690 N N . LYS A 1 93 ? 4.966 5.988 -10.264 1.00 96.12 93 LYS A N 1
ATOM 691 C CA . LYS A 1 93 ? 4.740 6.501 -8.906 1.00 96.12 93 LYS A CA 1
ATOM 692 C C . LYS A 1 93 ? 3.801 7.704 -8.899 1.00 96.12 93 LYS A C 1
ATOM 694 O O . LYS A 1 93 ? 2.938 7.778 -8.031 1.00 96.12 93 LYS A O 1
ATOM 699 N N . GLN A 1 94 ? 3.950 8.613 -9.860 1.00 96.31 94 GLN A N 1
ATOM 700 C CA . GLN A 1 94 ? 3.089 9.784 -9.982 1.00 96.31 94 GLN A CA 1
ATOM 701 C C . GLN A 1 94 ? 1.634 9.385 -10.259 1.00 96.31 94 GLN A C 1
ATOM 703 O O . GLN A 1 94 ? 0.735 9.855 -9.569 1.00 96.31 94 GLN A O 1
ATOM 708 N N . THR A 1 95 ? 1.397 8.446 -11.179 1.00 95.81 95 THR A N 1
ATOM 709 C CA . THR A 1 95 ? 0.046 7.941 -11.462 1.00 95.81 95 THR A CA 1
ATOM 710 C C . THR A 1 95 ? -0.582 7.260 -10.249 1.00 95.81 95 THR A C 1
ATOM 712 O O . THR A 1 95 ? -1.776 7.418 -10.015 1.00 95.81 95 THR A O 1
ATOM 715 N N . VAL A 1 96 ? 0.197 6.520 -9.450 1.00 96.12 96 VAL A N 1
ATOM 716 C CA . VAL A 1 96 ? -0.309 5.925 -8.201 1.00 96.12 96 VAL A CA 1
ATOM 717 C C . VAL A 1 96 ? -0.762 7.016 -7.233 1.00 96.12 96 VAL A C 1
ATOM 719 O O . VAL A 1 96 ? -1.844 6.900 -6.672 1.00 96.12 96 VAL A O 1
ATOM 722 N N . VAL A 1 97 ? 0.027 8.078 -7.058 1.00 96.25 97 VAL A N 1
ATOM 723 C CA . VAL A 1 97 ? -0.329 9.200 -6.176 1.00 96.25 97 VAL A CA 1
ATOM 724 C C . VAL A 1 97 ? -1.582 9.924 -6.674 1.00 96.25 97 VAL A C 1
ATOM 726 O O . VAL A 1 97 ? -2.460 10.229 -5.879 1.00 96.25 97 VAL A O 1
ATOM 729 N N . GLU A 1 98 ? -1.707 10.150 -7.981 1.00 95.38 98 GLU A N 1
ATOM 730 C CA . GLU A 1 98 ? -2.872 10.814 -8.585 1.00 95.38 98 GLU A CA 1
ATOM 731 C C . GLU A 1 98 ? -4.146 9.954 -8.558 1.00 95.38 98 GLU A C 1
ATOM 733 O O . GLU A 1 98 ? -5.256 10.484 -8.575 1.00 95.38 98 GLU A O 1
ATOM 738 N N . ALA A 1 99 ? -4.006 8.628 -8.494 1.00 94.94 99 ALA A N 1
ATOM 739 C CA . ALA A 1 99 ? -5.124 7.687 -8.473 1.00 94.94 99 ALA A CA 1
ATOM 740 C C . ALA A 1 99 ? -5.760 7.495 -7.083 1.00 94.94 99 ALA A C 1
ATOM 742 O O . ALA A 1 99 ? -6.716 6.727 -6.956 1.00 94.94 99 ALA A O 1
ATOM 743 N N . THR A 1 100 ? -5.244 8.156 -6.043 1.00 94.12 100 THR A N 1
ATOM 744 C CA . THR A 1 100 ? -5.764 8.077 -4.673 1.00 94.12 100 THR A CA 1
ATOM 745 C C . THR A 1 100 ? -5.842 9.453 -4.023 1.00 94.12 100 THR A C 1
ATOM 747 O O . THR A 1 100 ? -5.001 10.317 -4.227 1.00 94.12 100 THR A O 1
ATOM 750 N N . ASN A 1 101 ? -6.841 9.641 -3.170 1.00 91.19 101 ASN A N 1
ATOM 751 C CA . ASN A 1 101 ? -6.978 10.771 -2.267 1.00 91.19 101 ASN A CA 1
ATOM 752 C C . ASN A 1 101 ? -6.489 10.448 -0.838 1.00 91.19 101 ASN A C 1
ATOM 754 O O . ASN A 1 101 ? -6.759 11.193 0.103 1.00 91.19 101 ASN A O 1
ATOM 758 N N . ALA A 1 102 ? -5.755 9.345 -0.649 1.00 87.62 102 ALA A N 1
ATOM 759 C CA . ALA A 1 102 ? -5.271 8.899 0.655 1.00 87.62 102 ALA A CA 1
ATOM 760 C C . ALA A 1 102 ? -4.134 9.770 1.233 1.00 87.62 102 ALA A C 1
ATOM 762 O O . ALA A 1 102 ? -3.702 9.514 2.357 1.00 87.62 102 ALA A O 1
ATOM 763 N N . GLY A 1 103 ? -3.662 10.791 0.507 1.00 89.25 103 GLY A N 1
ATOM 764 C CA . GLY A 1 103 ? -2.643 11.736 0.982 1.00 89.25 103 GLY A CA 1
ATOM 765 C C . GLY A 1 103 ? -1.222 11.168 1.002 1.00 89.25 103 GLY A C 1
ATOM 766 O O . GLY A 1 103 ? -0.429 11.540 1.863 1.00 89.25 103 GLY A O 1
ATOM 767 N N . ILE A 1 104 ? -0.913 10.247 0.089 1.00 93.25 104 ILE A N 1
ATOM 768 C CA . ILE A 1 104 ? 0.432 9.687 -0.089 1.00 93.25 104 ILE A CA 1
ATOM 769 C C . ILE A 1 104 ? 1.261 10.528 -1.066 1.00 93.25 104 ILE A C 1
ATOM 771 O O . ILE A 1 104 ? 0.726 11.273 -1.883 1.00 93.25 104 ILE A O 1
ATOM 775 N N . SER A 1 105 ? 2.579 10.378 -1.003 1.00 94.38 105 SER A N 1
ATOM 776 C CA . SER A 1 105 ? 3.543 10.995 -1.912 1.00 94.38 105 SER A CA 1
ATOM 777 C C . SER A 1 105 ? 4.288 9.938 -2.732 1.00 94.38 105 SER A C 1
ATOM 779 O O . SER A 1 105 ? 4.218 8.739 -2.464 1.00 94.38 105 SER A O 1
ATOM 781 N N . THR A 1 106 ? 5.069 10.364 -3.726 1.00 92.50 106 THR A N 1
ATOM 782 C CA . THR A 1 106 ? 5.883 9.441 -4.539 1.00 92.50 106 THR A CA 1
ATOM 783 C C . THR A 1 106 ? 6.960 8.714 -3.721 1.00 92.50 106 THR A C 1
ATOM 785 O O . THR A 1 106 ? 7.433 7.656 -4.143 1.00 92.50 106 THR A O 1
ATOM 788 N N . GLY A 1 107 ? 7.332 9.242 -2.546 1.00 92.19 107 GLY A N 1
ATOM 789 C CA . GLY A 1 107 ? 8.232 8.587 -1.591 1.00 92.19 107 GLY A CA 1
ATOM 790 C C . GLY A 1 107 ? 7.604 7.381 -0.889 1.00 92.19 107 GLY A C 1
ATOM 791 O O . GLY A 1 107 ? 8.316 6.452 -0.518 1.00 92.19 107 GLY A O 1
ATOM 792 N N . ASP A 1 108 ? 6.277 7.353 -0.787 1.00 93.62 108 ASP A N 1
ATOM 793 C CA . ASP A 1 108 ? 5.520 6.275 -0.148 1.00 93.62 108 ASP A CA 1
ATOM 794 C C . ASP A 1 108 ? 5.223 5.106 -1.104 1.00 93.62 108 ASP A C 1
ATOM 796 O O . ASP A 1 108 ? 4.732 4.047 -0.696 1.00 93.62 108 ASP A O 1
ATOM 800 N N . VAL A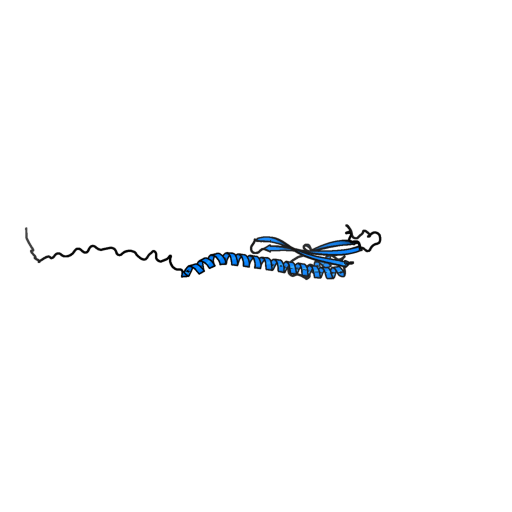 1 109 ? 5.535 5.291 -2.392 1.00 95.62 109 VAL A N 1
ATOM 801 C CA . VAL A 1 109 ? 5.352 4.301 -3.452 1.00 95.62 109 VAL A CA 1
ATOM 802 C C . VAL A 1 109 ? 6.696 3.675 -3.817 1.00 95.62 109 VAL A C 1
ATOM 804 O O . VAL A 1 109 ? 7.642 4.341 -4.249 1.00 95.62 109 VAL A O 1
ATOM 807 N N . THR A 1 110 ? 6.773 2.355 -3.693 1.00 95.88 110 THR A N 1
ATOM 808 C CA . THR A 1 110 ? 7.938 1.545 -4.053 1.00 95.88 110 THR A CA 1
ATOM 809 C C . THR A 1 110 ? 7.606 0.659 -5.246 1.00 95.88 110 THR A C 1
ATOM 811 O O . THR A 1 110 ? 6.595 -0.037 -5.251 1.00 95.88 110 THR A O 1
ATOM 814 N N . THR A 1 111 ? 8.476 0.666 -6.253 1.00 94.12 111 THR A N 1
ATOM 815 C CA . THR A 1 111 ? 8.380 -0.177 -7.449 1.00 94.12 111 THR A CA 1
ATOM 816 C C . THR A 1 111 ? 9.564 -1.136 -7.456 1.00 94.12 111 THR A C 1
ATOM 818 O O . THR A 1 111 ? 10.709 -0.684 -7.463 1.00 94.12 111 THR A O 1
ATOM 821 N N . THR A 1 112 ? 9.317 -2.442 -7.446 1.00 93.12 112 THR A N 1
ATOM 822 C CA . THR A 1 112 ? 10.365 -3.467 -7.526 1.00 93.12 112 THR A CA 1
ATOM 823 C C . THR A 1 112 ? 10.145 -4.345 -8.746 1.00 93.12 112 THR A C 1
ATOM 825 O O . THR A 1 112 ? 9.015 -4.683 -9.082 1.00 93.12 112 THR A O 1
ATOM 828 N N . ILE A 1 113 ? 11.229 -4.706 -9.427 1.00 91.62 113 ILE A N 1
ATOM 829 C CA . ILE A 1 113 ? 11.193 -5.595 -10.590 1.00 91.62 113 ILE A CA 1
ATOM 830 C C . ILE A 1 113 ? 11.850 -6.908 -10.187 1.00 91.62 113 ILE A C 1
ATOM 832 O O . ILE A 1 113 ? 12.911 -6.903 -9.563 1.00 91.62 113 ILE A O 1
ATOM 836 N N . PHE A 1 114 ? 11.227 -8.020 -10.553 1.00 91.56 114 PHE A N 1
ATOM 837 C CA . PHE A 1 114 ? 11.801 -9.351 -10.423 1.00 91.56 114 PHE A CA 1
ATOM 838 C C . PHE A 1 114 ? 11.564 -10.145 -11.705 1.00 91.56 114 PHE A C 1
ATOM 840 O O . PHE A 1 114 ? 10.618 -9.886 -12.449 1.00 91.56 114 PHE A O 1
ATOM 847 N N . CYS A 1 115 ? 12.449 -11.098 -11.973 1.00 92.06 115 CYS A N 1
ATOM 848 C CA . CYS A 1 115 ? 12.398 -11.898 -13.185 1.00 92.06 115 CYS A CA 1
ATOM 849 C C . CYS A 1 115 ? 12.382 -13.383 -12.861 1.00 92.06 115 CYS A C 1
ATOM 851 O O . CYS A 1 115 ? 12.982 -13.823 -11.881 1.00 92.06 115 CYS A O 1
ATOM 853 N N . GLU A 1 116 ? 11.705 -14.147 -13.704 1.00 91.69 116 GLU A N 1
ATOM 854 C CA . GLU A 1 116 ? 11.551 -15.592 -13.567 1.00 91.69 116 GLU A CA 1
ATOM 855 C C . GLU A 1 116 ? 11.728 -16.257 -14.932 1.00 91.69 116 GLU A C 1
ATOM 857 O O . GLU A 1 116 ? 11.331 -15.697 -15.954 1.00 91.69 116 GLU A O 1
ATOM 862 N N . CYS A 1 117 ? 12.323 -17.442 -14.969 1.00 90.50 117 CYS A N 1
ATOM 863 C CA . CYS A 1 117 ? 12.387 -18.249 -16.183 1.00 90.50 117 CYS A CA 1
ATOM 864 C C . CYS A 1 117 ? 11.074 -18.991 -16.448 1.00 90.50 117 CYS A C 1
ATOM 866 O O . CYS A 1 117 ? 10.245 -19.163 -15.557 1.00 90.50 117 CYS A O 1
ATOM 868 N N . ASP A 1 118 ? 10.901 -19.505 -17.668 1.00 86.81 118 ASP A N 1
ATOM 869 C CA . ASP A 1 118 ? 9.758 -20.365 -18.005 1.00 86.81 118 ASP A CA 1
ATOM 870 C C . ASP A 1 118 ? 9.599 -21.574 -17.062 1.00 86.81 118 ASP A C 1
ATOM 872 O O . ASP A 1 118 ? 8.466 -21.954 -16.765 1.00 86.81 118 ASP A O 1
ATOM 876 N N . ASP A 1 119 ? 10.711 -22.096 -16.537 1.00 84.31 119 ASP A N 1
ATOM 877 C CA . ASP A 1 119 ? 10.763 -23.245 -15.622 1.00 84.31 119 ASP A CA 1
ATOM 878 C C . ASP A 1 119 ? 10.437 -22.906 -14.153 1.00 84.31 119 ASP A C 1
ATOM 880 O O . ASP A 1 119 ? 10.524 -23.772 -13.282 1.00 84.31 119 ASP A O 1
ATOM 884 N N . GLY A 1 120 ? 10.095 -21.652 -13.841 1.00 82.19 120 GLY A N 1
ATOM 885 C CA . GLY A 1 120 ? 9.758 -21.223 -12.480 1.00 82.19 120 GLY A CA 1
ATOM 886 C C . GLY A 1 120 ? 10.944 -20.764 -11.628 1.00 82.19 120 GLY A C 1
ATOM 887 O O . GLY A 1 120 ? 10.787 -20.468 -10.444 1.00 82.19 120 GLY A O 1
ATOM 888 N N . THR A 1 121 ? 12.154 -20.712 -12.192 1.00 86.69 121 THR A N 1
ATOM 889 C CA . THR A 1 121 ? 13.350 -20.283 -11.458 1.00 86.69 121 THR A CA 1
ATOM 890 C C . THR A 1 121 ? 13.405 -18.759 -11.347 1.00 86.69 121 THR A C 1
ATOM 892 O O . THR A 1 121 ? 13.437 -18.040 -12.346 1.00 86.69 121 THR A O 1
ATOM 895 N N . SER A 1 122 ? 13.428 -18.244 -10.116 1.00 86.44 122 SER A N 1
ATOM 896 C CA . SER A 1 122 ? 13.570 -16.811 -9.846 1.00 86.44 122 SER A CA 1
ATOM 897 C C . SER A 1 122 ? 15.008 -16.347 -10.081 1.00 86.44 122 SER A C 1
ATOM 899 O O . SER A 1 122 ? 15.945 -16.919 -9.516 1.00 86.44 122 SER A O 1
ATOM 901 N N . LEU A 1 123 ? 15.191 -15.278 -10.853 1.00 86.62 123 LEU A N 1
ATOM 902 C CA . LEU A 1 123 ? 16.494 -14.662 -11.090 1.00 86.62 123 LEU A CA 1
ATOM 903 C C . LEU A 1 123 ? 16.736 -13.519 -10.099 1.00 86.62 123 LEU A C 1
ATOM 905 O O . LEU A 1 123 ? 15.863 -12.685 -9.863 1.00 86.62 123 LEU A O 1
ATOM 909 N N . SER A 1 124 ? 17.958 -13.435 -9.569 1.00 81.88 124 SER A N 1
ATOM 910 C CA . SER A 1 124 ? 18.394 -12.321 -8.714 1.00 81.88 124 SER A CA 1
ATOM 911 C C . SER A 1 124 ? 18.504 -10.993 -9.469 1.00 81.88 124 SER A C 1
ATOM 913 O O . SER A 1 124 ? 18.402 -9.927 -8.866 1.00 81.88 124 SER A O 1
ATOM 915 N N . SER A 1 125 ? 18.695 -11.048 -10.788 1.00 80.44 125 SER A N 1
ATOM 916 C CA . SER A 1 125 ? 18.664 -9.893 -11.675 1.00 80.44 125 SER A CA 1
ATOM 917 C C . SER A 1 125 ? 18.126 -10.274 -13.052 1.00 80.44 125 SER A C 1
ATOM 919 O O . SER A 1 125 ? 18.394 -11.350 -13.587 1.00 80.44 125 SER A O 1
ATOM 921 N N . CYS A 1 126 ? 17.408 -9.339 -13.666 1.00 82.25 126 CYS A N 1
ATOM 922 C CA . CYS A 1 126 ? 16.811 -9.482 -14.994 1.00 82.25 126 CYS A CA 1
ATOM 923 C C . CYS A 1 126 ? 17.817 -9.410 -16.162 1.00 82.25 126 CYS A C 1
ATOM 925 O O . CYS A 1 126 ? 17.421 -9.317 -17.323 1.00 82.25 126 CYS A O 1
ATOM 927 N N . SER A 1 127 ? 19.115 -9.397 -15.849 1.00 77.81 127 SER A N 1
ATOM 928 C CA . SER A 1 127 ? 20.233 -9.413 -16.797 1.00 77.81 127 SER A CA 1
ATOM 929 C C . SER A 1 127 ? 20.716 -10.827 -17.126 1.00 77.81 127 SER A C 1
ATOM 931 O O . SER A 1 127 ? 21.486 -11.007 -18.066 1.00 77.81 127 SER A O 1
ATOM 933 N N . ASN A 1 128 ? 20.304 -11.821 -16.337 1.00 74.31 128 ASN A N 1
ATOM 934 C CA . ASN A 1 128 ? 20.721 -13.207 -16.501 1.00 74.31 128 ASN A CA 1
ATOM 935 C C . ASN A 1 128 ? 19.806 -13.920 -17.503 1.00 74.31 128 ASN A C 1
ATOM 937 O O . ASN A 1 128 ? 18.592 -13.720 -17.503 1.00 74.31 128 ASN A O 1
ATOM 941 N N . SER A 1 129 ? 20.389 -14.756 -18.359 1.00 77.94 129 SER A N 1
ATOM 942 C CA . SER A 1 129 ? 19.641 -15.561 -19.321 1.00 77.94 129 SER A CA 1
ATOM 943 C C . SER A 1 129 ? 19.227 -16.900 -18.708 1.00 77.94 129 SER A C 1
ATOM 945 O O . SER A 1 129 ? 19.978 -17.523 -17.958 1.00 77.94 129 SER A O 1
ATOM 947 N N . CYS A 1 130 ? 18.035 -17.378 -19.061 1.00 83.50 130 CYS A N 1
ATOM 948 C CA . CYS A 1 130 ? 17.489 -18.651 -18.587 1.00 83.50 130 CYS A CA 1
ATOM 949 C C . CYS A 1 130 ? 18.035 -19.860 -19.360 1.00 83.50 130 CYS A C 1
ATOM 951 O O . CYS A 1 130 ? 17.268 -20.711 -19.797 1.00 83.50 130 CYS A O 1
ATOM 953 N N . GLY A 1 131 ? 19.346 -19.912 -19.623 1.00 80.00 131 GLY A N 1
ATOM 954 C CA . GLY A 1 131 ? 19.977 -21.054 -20.304 1.00 80.00 131 GLY A CA 1
ATOM 955 C C . GLY A 1 131 ? 19.387 -21.408 -21.682 1.00 80.00 131 GLY A C 1
ATOM 956 O O . GLY A 1 131 ? 19.544 -22.539 -22.127 1.00 80.00 131 GLY A O 1
ATOM 957 N N . GLY A 1 132 ? 18.703 -20.466 -22.344 1.00 76.50 132 GLY A N 1
ATOM 958 C CA . GLY A 1 132 ? 17.992 -20.675 -23.613 1.00 76.50 132 GLY A CA 1
ATOM 959 C C . GLY A 1 132 ? 16.461 -20.565 -23.531 1.00 76.50 132 GLY A C 1
ATOM 960 O O . GLY A 1 132 ? 15.826 -20.470 -24.577 1.00 76.50 132 GLY A O 1
ATOM 961 N N . ALA A 1 133 ? 15.870 -20.528 -22.331 1.00 80.50 133 ALA A N 1
ATOM 962 C CA . ALA A 1 133 ? 14.445 -20.251 -22.122 1.00 80.50 133 ALA A CA 1
ATOM 963 C C . ALA A 1 133 ? 14.138 -18.740 -22.070 1.00 80.50 133 ALA A C 1
ATOM 965 O O . ALA A 1 133 ? 15.050 -17.911 -21.945 1.00 80.50 133 ALA A O 1
ATOM 966 N N . ASN A 1 134 ? 12.855 -18.367 -22.158 1.00 85.88 134 ASN A N 1
ATOM 967 C CA . ASN A 1 134 ? 12.460 -16.962 -22.082 1.00 85.88 134 ASN A CA 1
ATOM 968 C C . ASN A 1 134 ? 12.451 -16.481 -20.628 1.00 85.88 134 ASN A C 1
ATOM 970 O O . ASN A 1 134 ? 12.107 -17.216 -19.699 1.00 85.88 134 ASN A O 1
ATOM 974 N N . VAL A 1 135 ? 12.813 -15.212 -20.448 1.00 89.19 135 VAL A N 1
ATOM 975 C CA . VAL A 1 135 ? 12.732 -14.513 -19.162 1.00 89.19 135 VAL A CA 1
ATOM 976 C C . VAL A 1 135 ? 11.391 -13.783 -19.098 1.00 89.19 135 VAL A C 1
ATOM 978 O O . VAL A 1 135 ? 11.081 -12.986 -19.985 1.00 89.19 135 VAL A O 1
ATOM 981 N N . LYS A 1 136 ? 10.612 -14.031 -18.046 1.00 89.81 136 LYS A N 1
ATOM 982 C CA . LYS A 1 136 ? 9.387 -13.299 -17.700 1.00 89.81 136 LYS A CA 1
ATOM 983 C C . LYS A 1 136 ? 9.735 -12.184 -16.727 1.00 89.81 136 LYS A C 1
ATOM 985 O O . LYS A 1 136 ? 10.439 -12.415 -15.744 1.00 89.81 136 LYS A O 1
ATOM 990 N N . TYR A 1 137 ? 9.217 -10.991 -16.983 1.00 90.94 137 TYR A N 1
ATOM 991 C CA . TYR A 1 137 ? 9.476 -9.811 -16.169 1.00 90.94 137 TYR A CA 1
ATOM 992 C C . TYR A 1 137 ? 8.215 -9.460 -15.400 1.00 90.94 137 TYR A C 1
ATOM 994 O O . TYR A 1 137 ? 7.154 -9.244 -15.988 1.00 90.94 137 TYR A O 1
ATOM 1002 N N . TYR A 1 138 ? 8.344 -9.352 -14.086 1.00 92.94 138 TYR A N 1
ATOM 1003 C CA . TYR A 1 138 ? 7.273 -8.934 -13.205 1.00 92.94 138 TYR A CA 1
ATOM 1004 C C . TYR A 1 138 ? 7.669 -7.659 -12.477 1.00 92.94 138 TYR A C 1
ATOM 1006 O O . TYR A 1 138 ? 8.809 -7.483 -12.046 1.00 92.94 138 TYR A O 1
ATOM 1014 N N . MET A 1 139 ? 6.701 -6.770 -12.311 1.00 93.56 139 MET A N 1
ATOM 1015 C CA . MET A 1 139 ? 6.837 -5.582 -11.492 1.00 93.56 139 MET A CA 1
ATOM 1016 C C . MET A 1 139 ? 5.841 -5.649 -10.340 1.00 93.56 139 MET A C 1
ATOM 1018 O O . MET A 1 139 ? 4.652 -5.885 -10.549 1.00 93.56 139 MET A O 1
ATOM 1022 N N . THR A 1 140 ? 6.332 -5.403 -9.130 1.00 95.06 140 THR A N 1
ATOM 1023 C CA . THR A 1 140 ? 5.523 -5.159 -7.939 1.00 95.06 140 THR A CA 1
ATOM 1024 C C . THR A 1 140 ? 5.490 -3.668 -7.660 1.00 95.06 140 THR A C 1
ATOM 1026 O O . THR A 1 140 ? 6.530 -3.020 -7.551 1.00 95.06 140 THR A O 1
ATOM 1029 N N . ILE A 1 141 ? 4.290 -3.129 -7.497 1.00 96.12 141 ILE A N 1
ATOM 1030 C CA . ILE A 1 141 ? 4.060 -1.750 -7.080 1.00 96.12 141 ILE A CA 1
ATOM 1031 C C . ILE A 1 141 ? 3.426 -1.811 -5.700 1.00 96.12 141 ILE A C 1
ATOM 1033 O O . ILE A 1 141 ? 2.395 -2.460 -5.528 1.00 96.12 141 ILE A O 1
ATOM 1037 N N . THR A 1 142 ? 4.037 -1.141 -4.730 1.00 95.88 142 THR A N 1
ATOM 1038 C CA . THR A 1 142 ? 3.589 -1.104 -3.336 1.00 95.88 142 THR A CA 1
ATOM 1039 C C . THR A 1 142 ? 3.434 0.343 -2.900 1.00 95.88 142 THR A C 1
ATOM 1041 O O . THR A 1 142 ? 4.410 1.088 -2.896 1.00 95.88 142 THR A O 1
ATOM 1044 N N . ALA A 1 143 ? 2.227 0.731 -2.502 1.00 96.00 143 ALA A N 1
ATOM 1045 C CA . ALA A 1 143 ? 1.937 2.011 -1.872 1.00 96.00 143 ALA A CA 1
ATOM 1046 C C . ALA A 1 143 ? 1.749 1.806 -0.366 1.00 96.00 143 ALA A C 1
ATOM 1048 O O . ALA A 1 143 ? 1.033 0.891 0.056 1.00 96.00 143 ALA A O 1
ATOM 1049 N N . SER A 1 144 ? 2.400 2.646 0.437 1.00 94.38 144 SER A N 1
ATOM 1050 C CA . SER A 1 144 ? 2.319 2.598 1.898 1.00 94.38 144 SER A CA 1
ATOM 1051 C C . SER A 1 144 ? 1.716 3.882 2.452 1.00 94.38 144 SER A C 1
ATOM 1053 O O . SER A 1 144 ? 1.892 4.953 1.888 1.00 94.38 144 SER A O 1
ATOM 1055 N N . LYS A 1 145 ? 1.007 3.793 3.572 1.00 93.50 145 LYS A N 1
ATOM 1056 C CA . LYS A 1 145 ? 0.514 4.961 4.305 1.00 93.50 145 LYS A CA 1
ATOM 1057 C C . LYS A 1 145 ? 0.537 4.672 5.795 1.00 93.50 145 LYS A C 1
ATOM 1059 O O . LYS A 1 145 ? 0.188 3.572 6.213 1.00 93.50 145 LYS A O 1
ATOM 1064 N N . VAL A 1 146 ? 0.906 5.656 6.607 1.00 91.69 146 VAL A N 1
ATOM 1065 C CA . VAL A 1 146 ? 0.722 5.577 8.060 1.00 91.69 146 VAL A CA 1
ATOM 1066 C C . VAL A 1 146 ? -0.677 6.085 8.397 1.00 91.69 146 VAL A C 1
ATOM 1068 O O . VAL A 1 146 ? -1.005 7.235 8.111 1.00 91.69 146 VAL A O 1
ATOM 1071 N N . HIS A 1 147 ? -1.502 5.231 8.995 1.00 88.19 147 HIS A N 1
ATOM 1072 C CA . HIS A 1 147 ? -2.816 5.592 9.514 1.00 88.19 147 HIS A CA 1
ATOM 1073 C C . HIS A 1 147 ? -2.795 5.534 11.039 1.00 88.19 147 HIS A C 1
ATOM 1075 O O . HIS A 1 147 ? -2.293 4.576 11.627 1.00 88.19 147 HIS A O 1
ATOM 1081 N N . ASN A 1 148 ? -3.365 6.545 11.686 1.00 88.00 148 ASN A N 1
ATOM 1082 C CA . ASN A 1 148 ? -3.507 6.571 13.136 1.00 88.00 148 ASN A CA 1
ATOM 1083 C C . ASN A 1 148 ? -4.913 6.105 13.490 1.00 88.00 148 ASN A C 1
ATOM 1085 O O . ASN A 1 148 ? -5.878 6.762 13.106 1.00 88.00 148 ASN A O 1
ATOM 1089 N N . LEU A 1 149 ? -5.019 4.995 14.222 1.00 84.38 149 LEU A N 1
ATOM 1090 C CA . LEU A 1 149 ? -6.310 4.524 14.714 1.00 84.38 149 LEU A CA 1
ATOM 1091 C C . LEU A 1 149 ? -6.916 5.563 15.658 1.00 84.38 149 LEU A C 1
ATOM 1093 O O . LEU A 1 149 ? -6.255 6.012 16.600 1.00 84.38 149 LEU A O 1
ATOM 1097 N N . ILE A 1 150 ? -8.176 5.919 15.422 1.00 82.81 150 ILE A N 1
ATOM 1098 C CA . ILE A 1 150 ? -8.883 6.958 16.177 1.00 82.81 150 ILE A CA 1
ATOM 1099 C C . ILE A 1 150 ? -9.070 6.522 17.635 1.00 82.81 150 ILE A C 1
ATOM 1101 O O . ILE A 1 150 ? -8.956 7.347 18.541 1.00 82.81 150 ILE A O 1
ATOM 1105 N N . PHE A 1 151 ? -9.328 5.231 17.876 1.00 79.12 151 PHE A N 1
ATOM 1106 C CA . PHE A 1 151 ? -9.633 4.721 19.217 1.00 79.12 151 PHE A CA 1
ATOM 1107 C C . PHE A 1 151 ? -8.417 4.218 19.996 1.00 79.12 151 PHE A C 1
ATOM 1109 O O . PHE A 1 151 ? -8.384 4.349 21.218 1.00 79.12 151 PHE A O 1
ATOM 1116 N N . LEU A 1 152 ? -7.426 3.633 19.317 1.00 76.06 152 LEU A N 1
ATOM 1117 C CA . LEU A 1 152 ? -6.239 3.060 19.968 1.00 76.06 152 LEU A CA 1
ATOM 1118 C C . LEU A 1 152 ? -5.045 4.024 20.019 1.00 76.06 152 LEU A C 1
ATOM 1120 O O . LEU A 1 152 ? -4.117 3.791 20.789 1.00 76.06 152 LEU A O 1
ATOM 1124 N N . GLY A 1 153 ? -5.043 5.092 19.211 1.00 76.69 153 GLY A N 1
ATOM 1125 C CA . GLY A 1 153 ? -3.987 6.113 19.189 1.00 76.69 153 GLY A CA 1
ATOM 1126 C C . GLY A 1 153 ? -2.613 5.617 18.723 1.00 76.69 153 GLY A C 1
ATOM 1127 O O . GLY A 1 153 ? -1.643 6.371 18.746 1.00 76.69 153 GLY A O 1
ATOM 1128 N N . THR A 1 154 ? -2.505 4.357 18.306 1.00 82.25 154 THR A N 1
ATOM 1129 C CA . THR A 1 154 ? -1.265 3.760 17.815 1.00 82.25 154 THR A CA 1
ATOM 1130 C C . THR A 1 154 ? -1.196 3.866 16.292 1.00 82.25 154 THR A C 1
ATOM 1132 O O . THR A 1 154 ? -2.176 3.508 15.630 1.00 82.25 154 THR A O 1
ATOM 1135 N N . PRO A 1 155 ? -0.063 4.299 15.714 1.00 86.69 155 PRO A N 1
ATOM 1136 C CA . PRO A 1 155 ? 0.118 4.314 14.269 1.00 86.69 155 PRO A CA 1
ATOM 1137 C C . PRO A 1 155 ? 0.199 2.886 13.716 1.00 86.69 155 PRO A C 1
ATOM 1139 O O . PRO A 1 155 ? 0.881 2.026 14.275 1.00 86.69 155 PRO A O 1
ATOM 1142 N N . MET A 1 156 ? -0.462 2.647 12.587 1.00 88.12 156 MET A N 1
ATOM 1143 C CA . MET A 1 156 ? -0.401 1.408 11.816 1.00 88.12 156 MET A CA 1
ATOM 1144 C C . MET A 1 156 ? -0.019 1.726 10.371 1.00 88.12 156 MET A C 1
ATOM 1146 O O . MET A 1 156 ? -0.536 2.666 9.772 1.00 88.12 156 MET A O 1
ATOM 1150 N N . THR A 1 157 ? 0.881 0.936 9.789 1.00 90.88 157 THR A N 1
ATOM 1151 C CA . THR A 1 157 ? 1.233 1.053 8.372 1.00 90.88 157 THR A CA 1
ATOM 1152 C C . THR A 1 157 ? 0.272 0.231 7.518 1.00 90.88 157 THR A C 1
ATOM 1154 O O . THR A 1 157 ? 0.163 -0.988 7.650 1.00 90.88 157 THR A O 1
ATOM 1157 N N . LEU A 1 158 ? -0.442 0.908 6.625 1.00 92.31 158 LEU A N 1
ATOM 1158 C CA . LEU A 1 158 ? -1.288 0.300 5.611 1.00 92.31 158 LEU A CA 1
ATOM 1159 C C . LEU A 1 158 ? -0.466 0.132 4.345 1.00 92.31 158 LEU A C 1
ATOM 1161 O O . LEU A 1 158 ? 0.236 1.049 3.923 1.00 92.31 158 LEU A O 1
ATOM 1165 N N . THR A 1 159 ? -0.581 -1.037 3.731 1.00 93.88 159 THR A N 1
ATOM 1166 C CA . THR A 1 159 ? 0.103 -1.355 2.482 1.00 93.88 159 THR A CA 1
ATOM 1167 C C . THR A 1 159 ? -0.894 -1.909 1.473 1.00 93.88 159 THR A C 1
ATOM 1169 O O . THR A 1 159 ? -1.672 -2.822 1.771 1.00 93.88 159 THR A O 1
ATOM 1172 N N . GLY A 1 160 ? -0.881 -1.330 0.275 1.00 94.06 160 GLY A N 1
ATOM 1173 C CA . GLY A 1 160 ? -1.581 -1.831 -0.903 1.00 94.06 160 GLY A CA 1
ATOM 1174 C C . GLY A 1 160 ? -0.554 -2.166 -1.972 1.00 94.06 160 GLY A C 1
ATOM 1175 O O . GLY A 1 160 ? 0.246 -1.308 -2.343 1.00 94.06 160 GLY A O 1
ATOM 1176 N N . SER A 1 161 ? -0.543 -3.409 -2.448 1.00 93.88 161 SER A N 1
ATOM 1177 C CA . SER A 1 161 ? 0.393 -3.842 -3.482 1.00 93.88 161 SER A CA 1
ATOM 1178 C C . SER A 1 161 ? -0.301 -4.577 -4.619 1.00 93.88 161 SER A C 1
ATOM 1180 O O . SER A 1 161 ? -1.355 -5.192 -4.449 1.00 93.88 161 SER A O 1
ATOM 1182 N N . THR A 1 162 ? 0.303 -4.497 -5.799 1.00 96.12 162 THR A N 1
ATOM 1183 C CA . THR A 1 162 ? -0.105 -5.256 -6.978 1.00 96.12 162 THR A CA 1
ATOM 1184 C C . THR A 1 162 ? 1.130 -5.727 -7.726 1.00 96.12 162 THR A C 1
ATOM 1186 O O . THR A 1 162 ? 2.132 -5.014 -7.794 1.00 96.12 162 THR A O 1
ATOM 1189 N N . THR A 1 163 ? 1.050 -6.919 -8.303 1.00 94.38 163 THR A N 1
ATOM 1190 C CA . THR A 1 163 ? 2.081 -7.460 -9.185 1.00 94.38 163 THR A CA 1
ATOM 1191 C C . THR A 1 163 ? 1.518 -7.607 -10.588 1.00 94.38 163 THR A C 1
ATOM 1193 O O . THR A 1 163 ? 0.357 -7.976 -10.769 1.00 94.38 163 THR A O 1
ATOM 1196 N N . VAL A 1 164 ? 2.321 -7.271 -11.592 1.00 95.44 164 VAL A N 1
ATOM 1197 C CA . VAL A 1 164 ? 1.938 -7.372 -13.001 1.00 95.44 164 VAL A CA 1
ATOM 1198 C C . VAL A 1 164 ? 3.108 -7.896 -13.820 1.00 95.44 164 VAL A C 1
ATOM 1200 O O . VAL A 1 164 ? 4.263 -7.581 -13.537 1.00 95.44 164 VAL A O 1
ATOM 1203 N N . ARG A 1 165 ? 2.814 -8.719 -14.828 1.00 93.06 165 ARG A N 1
ATOM 1204 C CA . ARG A 1 165 ? 3.809 -9.153 -15.807 1.00 93.06 165 ARG A CA 1
ATOM 1205 C C . ARG A 1 165 ? 3.964 -8.072 -16.872 1.00 93.06 165 ARG A C 1
ATOM 1207 O O . ARG A 1 165 ? 2.994 -7.777 -17.558 1.00 93.06 165 ARG A O 1
ATOM 1214 N N . VAL A 1 166 ? 5.166 -7.526 -17.017 1.00 91.94 166 VAL A N 1
ATOM 1215 C CA . VAL A 1 166 ? 5.475 -6.429 -17.952 1.00 91.94 166 VAL A CA 1
ATOM 1216 C C . VAL A 1 166 ? 6.159 -6.907 -19.239 1.00 91.94 166 VAL A C 1
ATOM 1218 O O . VAL A 1 166 ? 6.163 -6.181 -20.227 1.00 91.94 166 VAL A O 1
ATOM 1221 N N . ARG A 1 167 ? 6.722 -8.126 -19.258 1.00 85.19 167 ARG A N 1
ATOM 1222 C CA . ARG A 1 167 ? 7.339 -8.750 -20.444 1.00 85.19 167 ARG A CA 1
ATOM 1223 C C . ARG A 1 167 ? 7.364 -10.280 -20.325 1.00 85.19 167 ARG A C 1
ATOM 1225 O O . ARG A 1 167 ? 7.410 -10.802 -19.188 1.00 85.19 167 ARG A O 1
#

Nearest PDB structures (foldseek):
  3qwq-assembly1_B  TM=4.622E-01  e=1.117E+00  Homo sapiens
  6yf9-assembly1_AA  TM=4.186E-01  e=2.321E+00  Leviviridae sp.
  6yft-assembly1_AA  TM=4.435E-01  e=2.321E+00  Wenzhou levi-like virus 1
  5fs4-assembly1_A  TM=5.466E-01  e=8.864E+00  Acinetobacter phage AP205
  8ow1-assembly1_PP  TM=3.552E-01  e=5.787E+00  Saccharomyces cerevisiae

Foldseek 3Di:
DDDDDDDDDDDDDDDDDDDDDDDDDPPDDPPPPPDPVCPVVVVCVVVVVVVVVVVLVVVLVVVLVVLLVQLQQLQVQLVVVCLVPVPPLVVSLVSSVVSHPSPFHSVQKDKDKWKAFPVGRTDPDPVDDPPPTDIWIKMKIKGWDWDQRPPPRDIDIRIHMDMDTND

Radius of gyration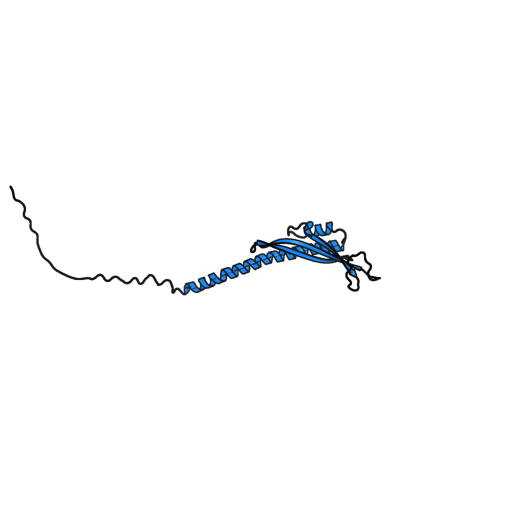: 44.7 Å; Cα contacts (8 Å, |Δi|>4): 211; chains: 1; bounding box: 82×76×131 Å

Solvent-accessible surface area (backbone atoms only — not comparable to full-atom values): 10113 Å² total; per-residue (Å²): 132,79,90,90,84,88,80,89,83,82,85,83,86,83,93,82,74,94,74,83,83,75,81,78,80,91,82,76,86,80,77,81,83,78,60,77,86,49,53,67,59,53,55,46,63,62,48,47,61,57,54,51,51,51,50,51,53,51,53,48,50,49,54,55,52,51,54,32,52,42,36,28,51,8,21,46,54,17,46,57,45,28,54,78,45,66,82,49,56,67,60,28,29,48,44,24,37,73,56,40,88,84,79,58,52,56,88,39,39,47,80,48,77,48,22,28,30,78,88,70,51,75,42,96,49,81,83,64,78,47,89,85,50,58,70,37,33,34,37,39,30,35,31,44,45,81,44,67,41,83,87,76,70,50,76,42,80,42,69,10,61,39,74,43,74,54,81

Mean predicted aligned error: 13.5 Å

pLDDT: mean 82.93, std 15.57, range [40.84, 96.44]